Protein AF-A0AAJ2KS05-F1 (afdb_monomer_lite)

Foldseek 3Di:
DDFPDDPVVVVCCCCPPCVVVNPDPDDDDDDPVDDDDDDPDDDDDDDPPDDDDDDPPDDDDDDPPDDDDDDDPDDGDDDDPDDDDDDDPDDDDDDDPPDDDDD

Secondary structure (DSSP, 8-state):
--PPPP-HHHHHHIIIIIIGGG-SS------TT------SS------SS------SS------SS------SS------SS------SSS------TTS----

Structure (mmCIF, N/CA/C/O backbone):
data_AF-A0AAJ2KS05-F1
#
_entry.id   AF-A0AAJ2KS05-F1
#
loop_
_atom_site.group_PDB
_atom_site.id
_atom_site.type_symbol
_atom_site.label_atom_id
_atom_site.label_alt_id
_atom_site.label_comp_id
_atom_site.label_asym_id
_atom_site.label_entity_id
_atom_site.label_seq_id
_atom_site.pdbx_PDB_ins_code
_atom_site.Cartn_x
_atom_site.Cartn_y
_atom_site.Cartn_z
_atom_site.occupancy
_atom_site.B_iso_or_equiv
_atom_site.auth_seq_id
_atom_site.auth_comp_id
_atom_site.auth_asym_id
_atom_site.auth_atom_id
_atom_site.pdbx_PDB_model_num
ATOM 1 N N . ALA A 1 1 ? 4.690 19.441 -6.076 1.00 50.34 1 ALA A N 1
ATOM 2 C CA . ALA A 1 1 ? 3.953 18.235 -6.502 1.00 50.34 1 ALA A CA 1
ATOM 3 C C . ALA A 1 1 ? 2.714 18.077 -5.628 1.00 50.34 1 ALA A C 1
ATOM 5 O O . ALA A 1 1 ? 2.820 18.299 -4.427 1.00 50.34 1 ALA A O 1
ATOM 6 N N . GLN A 1 2 ? 1.558 17.753 -6.210 1.00 56.06 2 GLN A N 1
ATOM 7 C CA . GLN A 1 2 ? 0.346 17.403 -5.462 1.00 56.06 2 GLN A CA 1
ATOM 8 C C . GLN A 1 2 ? 0.133 15.897 -5.607 1.00 56.06 2 GLN A C 1
ATOM 10 O O . GLN A 1 2 ? 0.019 15.394 -6.721 1.00 56.06 2 GLN A O 1
ATOM 15 N N . ALA A 1 3 ? 0.138 15.183 -4.485 1.00 69.75 3 ALA A N 1
ATOM 16 C CA . ALA A 1 3 ? -0.348 13.812 -4.448 1.00 69.75 3 ALA A CA 1
ATOM 17 C C . ALA A 1 3 ? -1.873 13.815 -4.585 1.00 69.75 3 ALA A C 1
ATOM 19 O O . ALA A 1 3 ? -2.515 14.829 -4.290 1.00 69.75 3 ALA A O 1
ATOM 20 N N . LEU A 1 4 ? -2.460 12.685 -4.979 1.00 72.44 4 LEU A N 1
ATOM 21 C CA . LEU A 1 4 ? -3.907 12.528 -4.864 1.00 72.44 4 LEU A CA 1
ATOM 22 C C . LEU A 1 4 ? -4.301 12.696 -3.394 1.00 72.44 4 LEU A C 1
ATOM 24 O O . LEU A 1 4 ? -3.823 11.965 -2.526 1.00 72.44 4 LEU A O 1
ATOM 28 N N . ALA A 1 5 ? -5.153 13.681 -3.114 1.00 68.56 5 ALA A N 1
ATOM 29 C CA . ALA A 1 5 ? -5.737 13.809 -1.792 1.00 68.56 5 ALA A CA 1
ATOM 30 C C . ALA A 1 5 ? -6.622 12.585 -1.535 1.00 68.56 5 ALA A C 1
ATOM 32 O O . ALA A 1 5 ? -7.383 12.171 -2.413 1.00 68.56 5 ALA A O 1
ATOM 33 N N . ALA A 1 6 ? -6.542 12.021 -0.3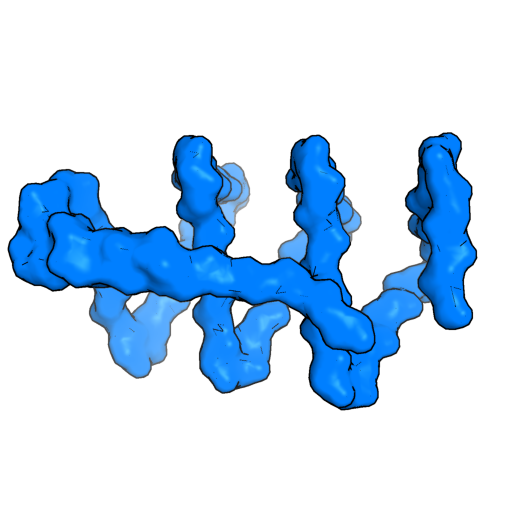28 1.00 70.38 6 ALA A N 1
ATOM 34 C CA . ALA A 1 6 ? -7.554 11.076 0.119 1.00 70.38 6 ALA A CA 1
ATOM 35 C C . ALA A 1 6 ? -8.933 11.740 -0.013 1.00 70.38 6 ALA A C 1
ATOM 37 O O . ALA A 1 6 ? -9.083 12.925 0.291 1.00 70.38 6 ALA A O 1
ATOM 38 N N . ASP A 1 7 ? -9.939 10.994 -0.465 1.00 77.00 7 ASP A N 1
ATOM 39 C CA . ASP A 1 7 ? -11.304 11.511 -0.561 1.00 77.00 7 ASP A CA 1
ATOM 40 C C . ASP A 1 7 ? -11.914 11.637 0.845 1.00 77.00 7 ASP A C 1
ATOM 42 O O . ASP A 1 7 ? -12.631 10.760 1.341 1.00 77.00 7 ASP A O 1
ATOM 46 N N . VAL A 1 8 ? -11.573 12.742 1.513 1.00 73.56 8 VAL A N 1
ATOM 47 C CA . VAL A 1 8 ? -12.017 13.072 2.872 1.00 73.56 8 VAL A CA 1
ATOM 48 C C . VAL A 1 8 ? -13.540 13.199 2.927 1.00 73.56 8 VAL A C 1
ATOM 50 O O . VAL A 1 8 ? -14.146 12.805 3.921 1.00 73.56 8 VAL A O 1
ATOM 53 N N . GLY A 1 9 ? -14.176 13.686 1.855 1.00 75.69 9 GLY A N 1
ATOM 54 C CA . GLY A 1 9 ? -15.633 13.786 1.768 1.00 75.69 9 GLY A CA 1
ATOM 55 C C . GLY A 1 9 ? -16.301 12.413 1.860 1.00 75.69 9 GLY A C 1
ATOM 56 O O . GLY A 1 9 ? -17.223 12.220 2.659 1.00 75.69 9 GLY A O 1
ATOM 57 N N . ARG A 1 10 ? -15.790 11.421 1.119 1.00 76.62 10 ARG A N 1
ATOM 58 C CA . ARG A 1 10 ? -16.279 10.035 1.199 1.00 76.62 10 ARG A CA 1
ATOM 59 C C . ARG A 1 10 ? -15.993 9.407 2.566 1.00 76.62 10 ARG A C 1
ATOM 61 O O . ARG A 1 10 ? -16.881 8.756 3.117 1.00 76.62 10 ARG A O 1
ATOM 68 N N . GLN A 1 11 ? -14.805 9.624 3.139 1.00 76.69 11 GLN A N 1
ATOM 69 C CA . GLN A 1 11 ? -14.473 9.120 4.482 1.00 76.69 11 GLN A CA 1
ATOM 70 C C . GLN A 1 11 ? -15.423 9.680 5.547 1.00 76.69 11 GLN A C 1
ATOM 72 O O . GLN A 1 11 ? -15.948 8.925 6.363 1.00 76.69 11 GLN A O 1
ATOM 77 N N . GLN A 1 12 ? -15.716 10.980 5.501 1.00 77.56 12 GLN A N 1
ATOM 78 C CA . GLN A 1 12 ? -16.694 11.597 6.393 1.00 77.56 12 GLN A CA 1
ATOM 79 C C . GLN A 1 12 ? -18.100 11.034 6.186 1.00 77.56 12 GLN A C 1
ATOM 81 O O . GLN A 1 12 ? -18.800 10.816 7.168 1.00 77.56 12 GLN A O 1
ATOM 86 N N . LYS A 1 13 ? -18.516 10.771 4.940 1.00 79.31 13 LYS A N 1
ATOM 87 C CA . LYS A 1 13 ? -19.820 10.156 4.650 1.00 79.31 13 LYS A CA 1
ATOM 88 C C . LYS A 1 13 ? -19.926 8.750 5.246 1.00 79.31 13 LYS A C 1
ATOM 90 O O . LYS A 1 13 ? -20.917 8.449 5.903 1.00 79.31 13 LYS A O 1
ATOM 95 N N . LEU A 1 14 ? -18.904 7.913 5.054 1.00 79.19 14 LEU A N 1
ATOM 96 C CA . LEU A 1 14 ? -18.831 6.576 5.651 1.00 79.19 14 LEU A CA 1
ATOM 97 C C . LEU A 1 14 ? -18.941 6.652 7.180 1.00 79.19 14 LEU A C 1
ATOM 99 O O . LEU A 1 14 ? -19.771 5.963 7.770 1.00 79.19 14 LEU A O 1
ATOM 103 N N . LEU A 1 15 ? -18.138 7.520 7.802 1.00 80.12 15 LEU A N 1
ATOM 104 C CA . LEU A 1 15 ? -18.127 7.695 9.251 1.00 80.12 15 LEU A CA 1
ATOM 105 C C . LEU A 1 15 ? -19.481 8.191 9.766 1.00 80.12 15 LEU A C 1
ATOM 107 O O . LEU A 1 15 ? -20.066 7.534 10.612 1.00 80.12 15 LEU A O 1
ATOM 111 N N . LYS A 1 16 ? -20.013 9.287 9.215 1.00 77.31 16 LYS A N 1
ATOM 112 C CA . LYS A 1 16 ? -21.207 9.963 9.744 1.00 77.31 16 LYS A CA 1
ATOM 113 C C . LYS A 1 16 ? -22.536 9.296 9.425 1.00 77.31 16 LYS A C 1
ATOM 115 O O . LYS A 1 16 ? -23.495 9.484 10.157 1.00 77.31 16 LYS A O 1
ATOM 120 N N . GLN A 1 17 ? -22.631 8.601 8.295 1.00 74.19 17 GLN A N 1
ATOM 121 C CA . GLN A 1 17 ? -23.918 8.081 7.820 1.00 74.19 17 GLN A CA 1
ATOM 122 C C . GLN A 1 17 ? -24.051 6.570 7.965 1.00 74.19 17 GLN A C 1
ATOM 124 O O . GLN A 1 17 ? -25.169 6.080 7.986 1.00 74.19 17 GLN A O 1
ATOM 129 N N . LYS A 1 18 ? -22.938 5.826 8.012 1.00 71.31 18 LYS A N 1
ATOM 130 C CA . LYS A 1 18 ? -22.983 4.357 8.091 1.00 71.31 18 LYS A CA 1
ATOM 131 C C . LYS A 1 18 ? -22.469 3.825 9.421 1.00 71.31 18 LYS A C 1
ATOM 133 O O . LYS A 1 18 ? -23.035 2.881 9.957 1.00 71.31 18 LYS A O 1
ATOM 138 N N . ILE A 1 19 ? -21.386 4.407 9.936 1.00 78.50 19 ILE A N 1
ATOM 139 C CA . ILE A 1 19 ? -20.712 3.913 11.144 1.00 78.50 19 ILE A CA 1
ATOM 140 C C . ILE A 1 19 ? -21.244 4.601 12.406 1.00 78.50 19 ILE A C 1
ATOM 142 O O . ILE A 1 19 ? -21.481 3.928 13.408 1.00 78.50 19 ILE A O 1
ATOM 146 N N . GLU A 1 20 ? -21.451 5.921 12.375 1.00 69.25 20 GLU A N 1
ATOM 147 C CA . GLU A 1 20 ? -22.090 6.664 13.462 1.00 69.25 20 GLU A CA 1
ATOM 148 C C . GLU A 1 20 ? -23.489 6.079 13.685 1.00 69.25 20 GLU A C 1
ATOM 150 O O . GLU A 1 20 ? -24.340 6.118 12.806 1.00 69.25 20 GLU A O 1
ATOM 155 N N . GLN A 1 21 ? -23.690 5.482 14.864 1.00 68.69 21 GLN A N 1
ATOM 156 C CA . GLN A 1 21 ? -24.912 4.774 15.273 1.00 68.69 21 GLN A CA 1
ATOM 157 C C . GLN A 1 21 ? -25.255 3.486 14.491 1.00 68.69 21 GLN A C 1
ATOM 159 O O . GLN A 1 21 ? -26.324 2.931 14.733 1.00 68.69 21 GLN A O 1
ATOM 164 N N . LEU A 1 22 ? -24.357 2.973 13.634 1.00 75.94 22 LEU A N 1
ATOM 165 C CA . LEU A 1 22 ? -24.544 1.718 12.881 1.00 75.94 22 LEU A CA 1
ATOM 166 C C . LEU A 1 22 ? -25.868 1.683 12.092 1.00 75.94 22 LEU A C 1
ATOM 168 O O . LEU A 1 22 ? -26.605 0.702 12.139 1.00 75.94 22 LEU A O 1
ATOM 172 N N . HIS A 1 23 ? -26.196 2.770 11.388 1.00 66.31 23 HIS A N 1
ATOM 173 C CA . HIS A 1 23 ? -27.459 2.902 10.641 1.00 66.31 23 HIS A CA 1
ATOM 174 C C . HIS A 1 23 ? -27.609 1.928 9.459 1.00 66.31 23 HIS A C 1
ATOM 176 O O . HIS A 1 23 ? -28.692 1.836 8.890 1.00 66.31 23 HIS A O 1
ATOM 182 N N . GLU A 1 24 ? -26.550 1.202 9.100 1.00 75.56 24 GLU A N 1
ATOM 183 C CA . GLU A 1 24 ? -26.487 0.241 7.993 1.00 75.56 24 GLU A CA 1
ATOM 184 C C . GLU A 1 24 ? -25.882 -1.093 8.473 1.00 75.56 24 GLU A C 1
ATOM 186 O O . GLU A 1 24 ? -25.282 -1.165 9.548 1.00 75.56 24 GLU A O 1
ATOM 191 N N . GLU A 1 25 ? -25.971 -2.147 7.657 1.00 81.62 25 GLU A N 1
ATOM 192 C CA . GLU A 1 25 ? -25.363 -3.463 7.922 1.00 81.62 25 GLU A CA 1
ATOM 193 C C . GLU A 1 25 ? -23.824 -3.402 7.839 1.00 81.62 25 GLU A C 1
ATOM 195 O O . GLU A 1 25 ? -23.207 -3.749 6.829 1.00 81.62 25 GLU A O 1
ATOM 200 N N . VAL A 1 26 ? -23.182 -2.908 8.902 1.00 83.44 26 VAL A N 1
ATOM 201 C CA . VAL A 1 26 ? -21.730 -2.684 8.965 1.00 83.44 26 VAL A CA 1
ATOM 202 C C . VAL A 1 26 ? -21.081 -3.391 10.151 1.00 83.44 26 VAL A C 1
ATOM 204 O O . VAL A 1 26 ? -21.699 -3.623 11.188 1.00 83.44 26 VAL A O 1
ATOM 207 N N . ILE A 1 27 ? -19.785 -3.678 10.022 1.00 85.38 27 ILE A N 1
ATOM 208 C CA . ILE A 1 27 ? -18.938 -4.154 11.120 1.00 85.38 27 ILE A CA 1
ATOM 209 C C . ILE A 1 27 ? -17.978 -3.030 11.516 1.00 85.38 27 ILE A C 1
ATOM 211 O O . ILE A 1 27 ? -17.217 -2.536 10.684 1.00 85.38 27 ILE A O 1
ATOM 215 N N . LEU A 1 28 ? -17.980 -2.664 12.802 1.00 86.94 28 LEU A N 1
ATOM 216 C CA . LEU A 1 28 ? -16.986 -1.779 13.409 1.00 86.94 28 LEU A CA 1
ATOM 217 C C . LEU A 1 28 ? -16.183 -2.549 14.463 1.00 86.94 28 LEU A C 1
ATOM 219 O O . LEU A 1 28 ? -16.675 -2.826 15.554 1.00 86.94 28 LEU A O 1
ATOM 223 N N . GLY A 1 29 ? -14.929 -2.871 14.146 1.00 87.06 29 GLY A N 1
ATOM 224 C CA . GLY A 1 29 ? -13.982 -3.447 15.101 1.00 87.06 29 GLY A CA 1
ATOM 225 C C . GLY A 1 29 ? -13.120 -2.364 15.750 1.00 87.06 29 GLY A C 1
ATOM 226 O O . GLY A 1 29 ? -12.459 -1.606 15.046 1.00 87.06 29 GLY A O 1
ATOM 227 N N . SER A 1 30 ? -13.080 -2.309 17.084 1.00 89.31 30 SER A N 1
ATOM 228 C CA . SER A 1 30 ? -12.174 -1.430 17.837 1.00 89.31 30 SER A CA 1
ATOM 229 C C . SER A 1 30 ? -11.442 -2.225 18.910 1.00 89.31 30 SER A C 1
ATOM 231 O O . SER A 1 30 ? -12.066 -2.847 19.767 1.00 89.31 30 SER A O 1
ATOM 233 N N . ALA A 1 31 ? -10.112 -2.205 18.863 1.00 93.38 31 ALA A N 1
ATOM 234 C CA . ALA A 1 31 ? -9.265 -2.916 19.811 1.00 93.38 31 ALA A CA 1
ATOM 235 C C . ALA A 1 31 ? -8.047 -2.045 20.183 1.00 93.38 31 ALA A C 1
ATOM 237 O O . ALA A 1 31 ? -6.995 -2.148 19.552 1.00 93.38 31 ALA A O 1
ATOM 238 N N . PRO A 1 32 ? -8.153 -1.172 21.209 1.00 91.69 32 PRO A N 1
ATOM 239 C CA . PRO A 1 32 ? -7.124 -0.176 21.550 1.00 91.69 32 PRO A CA 1
ATOM 240 C C . PRO A 1 32 ? -5.744 -0.743 21.908 1.00 91.69 32 PRO A C 1
ATOM 242 O O . PRO A 1 32 ? -4.764 -0.002 21.976 1.00 91.69 32 PRO A O 1
ATOM 245 N N . LYS A 1 33 ? -5.670 -2.046 22.196 1.00 95.50 33 LYS A N 1
ATOM 246 C CA . LYS A 1 33 ? -4.429 -2.760 22.513 1.00 95.50 33 LYS A CA 1
ATOM 247 C C . LYS A 1 33 ? -3.909 -3.629 21.360 1.00 95.50 33 LYS A C 1
ATOM 249 O O . LYS A 1 33 ? -2.803 -4.139 21.483 1.00 95.50 33 LYS A O 1
ATOM 254 N N . GLY A 1 34 ? -4.654 -3.762 20.257 1.00 92.94 34 GLY A N 1
ATOM 255 C CA . GLY A 1 34 ? -4.216 -4.472 19.052 1.00 92.94 34 GLY A CA 1
ATOM 256 C C . GLY A 1 34 ? -5.280 -5.377 18.425 1.00 92.94 34 GLY A C 1
ATOM 257 O O . GLY A 1 34 ? -6.238 -5.779 19.077 1.00 92.94 34 GLY A O 1
ATOM 258 N N . MET A 1 35 ? -5.077 -5.714 17.152 1.00 96.50 35 MET A N 1
ATOM 259 C CA . MET A 1 35 ? -5.870 -6.662 16.364 1.00 96.50 35 MET A CA 1
ATOM 260 C C . MET A 1 35 ? -4.912 -7.462 15.474 1.00 96.50 35 MET A C 1
ATOM 262 O O . MET A 1 35 ? -3.938 -6.899 14.978 1.00 96.50 35 MET A O 1
ATOM 266 N N . ALA A 1 36 ? -5.192 -8.747 15.260 1.00 96.31 36 ALA A N 1
ATOM 267 C CA . ALA A 1 36 ? -4.466 -9.588 14.315 1.00 96.31 36 ALA A CA 1
ATOM 268 C C . ALA A 1 36 ? -5.463 -10.322 13.412 1.00 96.31 36 ALA A C 1
ATOM 270 O O . ALA A 1 36 ? -6.426 -10.907 13.904 1.00 96.31 36 ALA A O 1
ATOM 271 N N . LEU A 1 37 ? -5.220 -10.287 12.103 1.00 95.56 37 LEU A N 1
ATOM 272 C CA . LEU A 1 37 ? -5.947 -11.055 11.095 1.00 95.56 37 LEU A CA 1
ATOM 273 C C . LEU A 1 37 ? -4.920 -11.945 10.398 1.00 95.56 37 LEU A C 1
ATOM 275 O O . LEU A 1 37 ? -3.959 -11.433 9.829 1.00 95.56 37 LEU A O 1
ATOM 279 N N . VAL A 1 38 ? -5.090 -13.262 10.480 1.00 96.06 38 VAL A N 1
ATOM 280 C CA . VAL A 1 38 ? -4.133 -14.242 9.947 1.00 96.06 38 VAL A CA 1
ATOM 281 C C . VAL A 1 38 ? -4.874 -15.362 9.220 1.00 96.06 38 VAL A C 1
ATOM 283 O O . VAL A 1 38 ? -5.977 -15.729 9.618 1.00 96.06 38 VAL A O 1
ATOM 286 N N . SER A 1 39 ? -4.265 -15.896 8.162 1.00 97.12 39 SER A N 1
ATOM 287 C CA . SER A 1 39 ? -4.736 -17.071 7.418 1.00 97.12 39 SER A CA 1
ATOM 288 C C . SER A 1 39 ? -3.559 -18.016 7.175 1.00 97.12 39 SER A C 1
ATOM 290 O O . SER A 1 39 ? -2.428 -17.554 7.030 1.00 97.12 39 SER A O 1
ATOM 292 N N . GLY A 1 40 ? -3.816 -19.326 7.168 1.00 97.31 40 GLY A N 1
ATOM 293 C CA . GLY A 1 40 ? -2.822 -20.338 6.785 1.00 97.31 40 GLY A CA 1
ATOM 294 C C . GLY A 1 40 ? -2.717 -20.543 5.270 1.00 97.31 40 GLY A C 1
ATOM 295 O O . GLY A 1 40 ? -1.750 -21.139 4.806 1.00 97.31 40 GLY A O 1
ATOM 296 N N . GLU A 1 41 ? -3.702 -20.041 4.523 1.00 97.19 41 GLU A N 1
ATOM 297 C CA . GLU A 1 41 ? -3.807 -20.130 3.066 1.00 97.19 41 GLU A CA 1
ATOM 298 C C . GLU A 1 41 ? -4.159 -18.734 2.519 1.00 97.19 41 GLU A C 1
ATOM 300 O O . GLU A 1 41 ? -3.398 -17.783 2.708 1.00 97.19 41 GLU A O 1
ATOM 305 N N . ASP A 1 42 ? -5.324 -18.576 1.893 1.00 97.69 42 ASP A N 1
ATOM 306 C CA . ASP A 1 42 ? -5.721 -17.338 1.228 1.00 97.69 42 ASP A CA 1
ATOM 307 C C . ASP A 1 42 ? -6.338 -16.309 2.195 1.00 97.69 42 ASP A C 1
ATOM 309 O O . ASP A 1 42 ? -6.986 -16.647 3.191 1.00 97.69 42 ASP A O 1
ATOM 313 N N . MET A 1 43 ? -6.169 -15.022 1.879 1.00 97.50 43 MET A N 1
ATOM 314 C CA . MET A 1 43 ? -6.873 -13.902 2.513 1.00 97.50 43 MET A CA 1
ATOM 315 C C . MET A 1 43 ? -7.238 -12.864 1.449 1.00 97.50 43 MET A C 1
ATOM 317 O O . MET A 1 43 ? -6.364 -12.355 0.751 1.00 97.50 43 MET A O 1
ATOM 321 N N . GLN A 1 44 ? -8.522 -12.510 1.353 1.00 97.12 44 GLN A N 1
ATOM 322 C CA . GLN A 1 44 ? -9.016 -11.509 0.407 1.00 97.12 44 GLN A CA 1
ATOM 323 C C . GLN A 1 44 ? -9.651 -10.325 1.140 1.00 97.12 44 GLN A C 1
ATOM 325 O O . GLN A 1 44 ? -10.554 -10.488 1.957 1.00 97.12 44 GLN A O 1
ATOM 330 N N . LEU A 1 45 ? -9.214 -9.116 0.788 1.00 96.44 45 LEU A N 1
ATOM 331 C CA . LEU A 1 45 ? -9.824 -7.855 1.203 1.00 96.44 45 LEU A CA 1
ATOM 332 C C . LEU A 1 45 ? -10.336 -7.157 -0.058 1.00 96.44 45 LEU A C 1
ATOM 334 O O . LEU A 1 45 ? -9.550 -6.823 -0.941 1.00 96.44 45 LEU A O 1
ATOM 338 N N . SER A 1 46 ? -11.649 -6.966 -0.173 1.00 95.50 46 SER A N 1
ATOM 339 C CA . SER A 1 46 ? -12.261 -6.362 -1.360 1.00 95.50 46 SER A CA 1
ATOM 340 C C . SER A 1 46 ? -13.362 -5.376 -0.984 1.00 95.50 46 SER A C 1
ATOM 342 O O . SER A 1 46 ? -14.036 -5.534 0.031 1.00 95.50 46 SER A O 1
ATOM 344 N N . ALA A 1 47 ? -13.521 -4.336 -1.802 1.00 94.00 47 ALA A N 1
ATOM 345 C CA . ALA A 1 47 ? -14.575 -3.339 -1.677 1.00 94.00 47 ALA A CA 1
ATOM 346 C C . ALA A 1 47 ? -14.967 -2.844 -3.075 1.00 94.00 47 ALA A C 1
ATOM 348 O O . ALA A 1 47 ? -14.092 -2.600 -3.903 1.00 94.00 47 ALA A O 1
ATOM 349 N N . SER A 1 48 ? -16.266 -2.678 -3.342 1.00 92.44 48 SER A N 1
ATOM 350 C CA . SER A 1 48 ? -16.760 -2.244 -4.663 1.00 92.44 48 SER A CA 1
ATOM 351 C C . SER A 1 48 ? -16.493 -0.770 -4.975 1.00 92.44 48 SER A C 1
ATOM 353 O O . SER A 1 48 ? -16.474 -0.399 -6.142 1.00 92.44 48 SER A O 1
ATOM 355 N N . ASP A 1 49 ? -16.325 0.065 -3.947 1.00 89.50 49 ASP A N 1
ATOM 356 C CA . ASP A 1 49 ? -16.066 1.503 -4.106 1.00 89.50 49 ASP A CA 1
ATOM 357 C C . ASP A 1 49 ? -14.630 1.841 -3.684 1.00 89.50 49 ASP A C 1
ATOM 359 O O . ASP A 1 49 ? -13.805 2.213 -4.514 1.00 89.50 49 ASP A O 1
ATOM 363 N N . ASN A 1 50 ? -14.288 1.662 -2.401 1.00 87.88 50 ASN A N 1
ATOM 364 C CA . ASN A 1 50 ? -12.985 2.076 -1.883 1.00 87.88 50 ASN A CA 1
ATOM 365 C C . ASN A 1 50 ? -12.469 1.179 -0.746 1.00 87.88 50 ASN A C 1
ATOM 367 O O . ASN A 1 50 ? -13.225 0.824 0.158 1.00 87.88 50 ASN A O 1
ATOM 371 N N . LEU A 1 51 ? -11.160 0.907 -0.751 1.00 92.25 51 LEU A N 1
ATOM 372 C CA . LEU A 1 51 ? -10.413 0.267 0.336 1.00 92.25 51 LEU A CA 1
ATOM 373 C C . LEU A 1 51 ? -9.373 1.259 0.881 1.00 92.25 51 LEU A C 1
ATOM 375 O O . LEU A 1 51 ? -8.587 1.809 0.115 1.00 92.25 51 LEU A O 1
ATOM 379 N N . THR A 1 52 ? -9.353 1.479 2.199 1.00 91.75 52 THR A N 1
ATOM 380 C CA . THR A 1 52 ? -8.405 2.394 2.862 1.00 91.75 52 THR A CA 1
ATOM 381 C C . THR A 1 52 ? -7.597 1.641 3.912 1.00 91.75 52 THR A C 1
ATOM 383 O O . THR A 1 52 ? -8.174 0.993 4.781 1.00 91.75 52 THR A O 1
ATOM 386 N N . LEU A 1 53 ? -6.271 1.792 3.877 1.00 93.88 53 LEU A N 1
ATOM 387 C CA . LEU A 1 53 ? -5.347 1.328 4.913 1.00 93.88 53 LEU A CA 1
ATOM 388 C C . LEU A 1 53 ? -4.604 2.548 5.462 1.00 93.88 53 LEU A C 1
ATOM 390 O O . LEU A 1 53 ? -4.072 3.355 4.702 1.00 93.88 53 LEU A O 1
ATOM 394 N N . THR A 1 54 ? -4.609 2.744 6.778 1.00 93.12 54 THR A N 1
ATOM 395 C CA . THR A 1 54 ? -4.003 3.926 7.407 1.00 93.12 54 THR A CA 1
ATOM 396 C C . THR A 1 54 ? -3.393 3.549 8.746 1.00 93.12 54 THR A C 1
ATOM 398 O O . THR A 1 54 ? -4.010 2.836 9.533 1.00 93.12 54 THR A O 1
ATOM 401 N N . ALA A 1 55 ? -2.195 4.063 9.016 1.00 95.75 55 ALA A N 1
ATOM 402 C CA . ALA A 1 55 ? -1.499 3.893 10.281 1.00 95.75 55 ALA A CA 1
ATOM 403 C C . ALA A 1 55 ? -0.937 5.237 10.758 1.00 95.75 55 ALA A C 1
ATOM 405 O O . ALA A 1 55 ? -0.442 6.029 9.962 1.00 95.75 55 ALA A O 1
ATOM 406 N N . GLY A 1 56 ? -0.996 5.494 12.068 1.00 94.38 56 GLY A N 1
ATOM 407 C CA . GLY A 1 56 ? -0.514 6.755 12.648 1.00 94.38 56 GLY A CA 1
ATOM 408 C C . GLY A 1 56 ? 1.011 6.871 12.760 1.00 94.38 56 GLY A C 1
ATOM 409 O O . GLY A 1 56 ? 1.507 7.953 13.056 1.00 94.38 56 GLY A O 1
ATOM 410 N N . LYS A 1 57 ? 1.753 5.771 12.568 1.00 96.75 57 LYS A N 1
ATOM 411 C CA . LYS A 1 57 ? 3.224 5.735 12.668 1.00 96.75 57 LYS A CA 1
ATOM 412 C C . LYS A 1 57 ? 3.876 5.081 11.450 1.00 96.75 57 LYS A C 1
ATOM 414 O O . LYS A 1 57 ? 4.639 5.735 10.757 1.00 96.75 57 LYS A O 1
ATOM 419 N N . GLN A 1 58 ? 3.566 3.809 11.205 1.00 96.75 58 GLN A N 1
ATOM 420 C CA . GLN A 1 58 ? 4.233 2.954 10.222 1.00 96.75 58 GLN A CA 1
ATOM 421 C C . GLN A 1 58 ? 3.186 2.051 9.562 1.00 96.75 58 GLN A C 1
ATOM 423 O O . GLN A 1 58 ? 2.310 1.532 10.256 1.00 96.75 58 GLN A O 1
ATOM 428 N N . LEU A 1 59 ? 3.285 1.863 8.248 1.00 97.56 59 LEU A N 1
ATOM 429 C CA . LEU A 1 59 ? 2.558 0.837 7.507 1.00 97.56 59 LEU A CA 1
ATOM 430 C C . LEU A 1 59 ? 3.590 -0.048 6.806 1.00 97.56 59 LEU A C 1
ATOM 432 O O . LEU A 1 59 ? 4.315 0.441 5.943 1.00 97.56 59 LEU A O 1
ATOM 436 N N . ASP A 1 60 ? 3.631 -1.327 7.167 1.00 97.31 60 ASP A N 1
ATOM 437 C CA . ASP A 1 60 ? 4.509 -2.319 6.551 1.00 97.31 60 ASP A CA 1
ATOM 438 C C . ASP A 1 60 ? 3.672 -3.277 5.701 1.00 97.31 60 ASP A C 1
ATOM 440 O O . ASP A 1 60 ? 2.689 -3.852 6.171 1.00 97.31 60 ASP A O 1
ATOM 444 N N . VAL A 1 61 ? 4.057 -3.436 4.437 1.00 97.00 61 VAL A N 1
ATOM 445 C CA . VAL A 1 61 ? 3.420 -4.355 3.490 1.00 97.00 61 VAL A CA 1
ATOM 446 C C . VAL A 1 61 ? 4.526 -5.071 2.734 1.00 97.00 61 VAL A C 1
ATOM 448 O O . VAL A 1 61 ? 5.452 -4.432 2.237 1.00 97.00 61 VAL A O 1
ATOM 451 N N . GLY A 1 62 ? 4.446 -6.395 2.646 1.00 96.06 62 GLY A N 1
ATOM 452 C CA . GLY A 1 62 ? 5.460 -7.189 1.970 1.00 96.06 62 GLY A CA 1
ATOM 453 C C . GLY A 1 62 ? 4.963 -8.578 1.607 1.00 96.06 62 GLY A C 1
ATOM 454 O O . GLY A 1 62 ? 3.980 -9.069 2.159 1.00 96.06 62 GLY A O 1
ATOM 455 N N . ALA A 1 63 ? 5.670 -9.201 0.674 1.00 97.31 63 ALA A N 1
ATOM 456 C CA . ALA A 1 63 ? 5.455 -10.570 0.236 1.00 97.31 63 ALA A CA 1
ATOM 457 C C . ALA A 1 63 ? 6.811 -11.271 0.106 1.00 97.31 63 ALA A C 1
ATOM 459 O O . ALA A 1 63 ? 7.824 -10.627 -0.159 1.00 97.31 63 ALA A O 1
ATOM 460 N N . GLN A 1 64 ? 6.837 -12.591 0.300 1.00 96.69 64 GLN A N 1
ATOM 461 C CA . GLN A 1 64 ? 8.075 -13.371 0.190 1.00 96.69 64 GLN A CA 1
ATOM 462 C C . GLN A 1 64 ? 8.489 -13.619 -1.266 1.00 96.69 64 GLN A C 1
ATOM 464 O O . GLN A 1 64 ? 9.678 -13.718 -1.554 1.00 96.69 64 GLN A O 1
ATOM 469 N N . LYS A 1 65 ? 7.507 -13.772 -2.160 1.00 96.88 65 LYS A N 1
ATOM 470 C CA . LYS A 1 65 ? 7.731 -14.036 -3.584 1.00 96.88 65 LYS A CA 1
ATOM 471 C C . LYS A 1 65 ? 7.440 -12.782 -4.394 1.00 96.88 65 LYS A C 1
ATOM 473 O O . LYS A 1 65 ? 8.351 -12.020 -4.687 1.00 96.88 65 LYS A O 1
ATOM 478 N N . ASP A 1 66 ? 6.162 -12.543 -4.663 1.00 96.81 66 ASP A N 1
ATOM 479 C CA . ASP A 1 66 ? 5.728 -11.528 -5.613 1.00 96.81 66 ASP A CA 1
ATOM 480 C C . ASP A 1 66 ? 4.842 -10.485 -4.935 1.00 96.81 66 ASP A C 1
ATOM 482 O O . ASP A 1 66 ? 3.960 -10.811 -4.138 1.00 96.81 66 ASP A O 1
ATOM 486 N N . PHE A 1 67 ? 5.065 -9.217 -5.278 1.00 97.12 67 PHE A N 1
ATOM 487 C CA . PHE A 1 67 ? 4.211 -8.104 -4.886 1.00 97.12 67 PHE A CA 1
ATOM 488 C C . PHE A 1 67 ? 3.718 -7.391 -6.142 1.00 97.12 67 PHE A C 1
ATOM 490 O O . PHE A 1 67 ? 4.513 -6.880 -6.930 1.00 97.12 67 PHE A O 1
ATOM 497 N N . THR A 1 68 ? 2.402 -7.351 -6.337 1.00 97.50 68 THR A N 1
ATOM 498 C CA . THR A 1 68 ? 1.786 -6.754 -7.527 1.00 97.50 68 THR A CA 1
ATOM 499 C C . THR A 1 68 ? 0.757 -5.712 -7.121 1.00 97.50 68 THR A C 1
ATOM 501 O O . THR A 1 68 ? -0.168 -6.000 -6.368 1.00 97.50 68 THR A O 1
ATOM 504 N N . LEU A 1 69 ? 0.894 -4.506 -7.674 1.00 96.50 69 LEU A N 1
ATOM 505 C CA . LEU A 1 69 ? -0.089 -3.431 -7.575 1.00 96.50 69 LEU A CA 1
ATOM 506 C C . LEU A 1 69 ? -0.593 -3.091 -8.975 1.00 96.50 69 LEU A C 1
ATOM 508 O O . LEU A 1 69 ? 0.178 -2.653 -9.825 1.00 96.50 69 LEU A O 1
ATOM 512 N N . ALA A 1 70 ? -1.893 -3.263 -9.197 1.00 96.69 70 ALA A N 1
ATOM 513 C CA . ALA A 1 70 ? -2.559 -2.917 -10.446 1.00 96.69 70 ALA A CA 1
ATOM 514 C C . ALA A 1 70 ? -3.593 -1.815 -10.193 1.00 96.69 70 ALA A C 1
ATOM 516 O O . ALA A 1 70 ? -4.435 -1.936 -9.304 1.00 96.69 70 ALA A O 1
ATOM 517 N N . VAL A 1 71 ? -3.533 -0.733 -10.973 1.00 95.06 71 VAL A N 1
ATOM 518 C CA . VAL A 1 71 ? -4.408 0.436 -10.808 1.00 95.06 71 VAL A CA 1
ATOM 519 C C . VAL A 1 71 ? -4.984 0.844 -12.158 1.00 95.06 71 VAL A C 1
ATOM 521 O O . VAL A 1 71 ? -4.244 1.033 -13.116 1.00 95.06 71 VAL A O 1
ATOM 524 N N . GLY A 1 72 ? -6.308 1.011 -12.236 1.00 95.12 72 GLY A N 1
ATOM 525 C CA . GLY A 1 72 ? -6.992 1.277 -13.508 1.00 95.12 72 GLY A CA 1
ATOM 526 C C . GLY A 1 72 ? -6.865 2.708 -14.046 1.00 95.12 72 GLY A C 1
ATOM 527 O O . GLY A 1 72 ? -7.125 2.929 -15.223 1.00 95.12 72 GLY A O 1
ATOM 528 N N . LYS A 1 73 ? -6.510 3.691 -13.205 1.00 94.00 73 LYS A N 1
ATOM 529 C CA . LYS A 1 73 ? -6.402 5.104 -13.620 1.00 94.00 73 LYS A CA 1
ATOM 530 C C . LYS A 1 73 ? -5.088 5.758 -13.210 1.00 94.00 73 LYS A C 1
ATOM 532 O O . LYS A 1 73 ? -4.345 6.203 -14.073 1.00 94.00 73 LYS A O 1
ATOM 537 N N . GLN A 1 74 ? -4.807 5.858 -11.911 1.00 92.88 74 GLN A N 1
ATOM 538 C CA . GLN A 1 74 ? -3.658 6.622 -11.428 1.00 92.88 74 GLN A CA 1
ATOM 539 C C . GLN A 1 74 ? -3.099 6.052 -10.127 1.00 92.88 74 GLN A C 1
ATOM 541 O O . GLN A 1 74 ? -3.835 5.889 -9.157 1.00 92.88 74 GLN A O 1
ATOM 546 N N . LEU A 1 75 ? -1.785 5.829 -10.098 1.00 93.19 75 LEU A N 1
ATOM 547 C CA . LEU A 1 75 ? -1.015 5.587 -8.881 1.00 93.19 75 LEU A CA 1
ATOM 548 C C . LEU A 1 75 ? -0.356 6.899 -8.436 1.00 93.19 75 LEU A C 1
ATOM 550 O O . LEU A 1 75 ? 0.253 7.597 -9.245 1.00 93.19 75 LEU A O 1
ATOM 554 N N . SER A 1 76 ? -0.468 7.238 -7.153 1.00 92.94 76 SER A N 1
ATOM 555 C CA . SER A 1 76 ? 0.189 8.404 -6.558 1.00 92.94 76 SER A CA 1
ATOM 556 C C . SER A 1 76 ? 0.919 7.979 -5.289 1.00 92.94 76 SER A C 1
ATOM 558 O O . SER A 1 76 ? 0.323 7.360 -4.412 1.00 92.94 76 SER A O 1
ATOM 560 N N . LEU A 1 77 ? 2.209 8.307 -5.206 1.00 93.12 77 LEU A N 1
ATOM 561 C CA . LEU A 1 77 ? 3.061 8.057 -4.047 1.00 93.12 7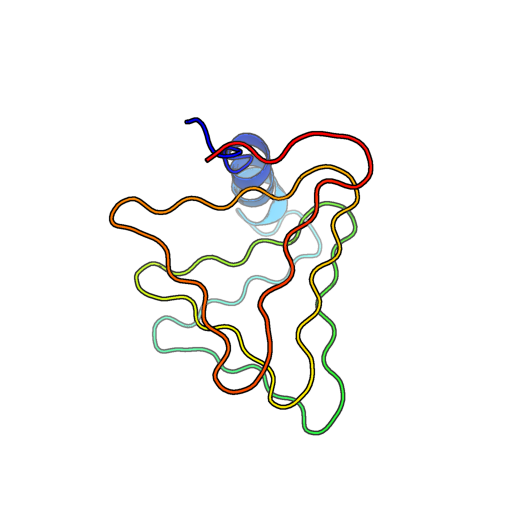7 LEU A CA 1
ATOM 562 C C . LEU A 1 77 ? 3.648 9.385 -3.584 1.00 93.12 77 LEU A C 1
ATOM 564 O O . LEU A 1 77 ? 4.131 10.178 -4.393 1.00 93.12 77 LEU A O 1
ATOM 568 N N . TYR A 1 78 ? 3.606 9.628 -2.281 1.00 93.00 78 TYR A N 1
ATOM 569 C CA . TYR A 1 78 ? 4.115 10.854 -1.689 1.00 93.00 78 TYR A CA 1
ATOM 570 C C . TYR A 1 78 ? 4.878 10.556 -0.412 1.00 93.00 78 TYR A C 1
ATOM 572 O O . TYR A 1 78 ? 4.422 9.795 0.438 1.00 93.00 78 TYR A O 1
ATOM 580 N N . SER A 1 79 ? 6.025 11.211 -0.273 1.00 94.38 79 SER A N 1
ATOM 581 C CA . SER A 1 79 ? 6.814 11.220 0.946 1.00 94.38 79 SER A CA 1
ATOM 582 C C . SER A 1 79 ? 7.260 12.642 1.246 1.00 94.38 79 SER A C 1
ATOM 584 O O . SER A 1 79 ? 7.566 13.413 0.335 1.00 94.38 79 SER A O 1
ATOM 586 N N . ARG A 1 80 ? 7.284 12.986 2.534 1.00 95.25 80 ARG A N 1
ATOM 587 C CA . ARG A 1 80 ? 7.736 14.299 3.008 1.00 95.25 80 ARG A CA 1
ATOM 588 C C . ARG A 1 80 ? 9.255 14.410 3.049 1.00 95.25 80 ARG A C 1
ATOM 590 O O . ARG A 1 80 ? 9.779 15.478 2.766 1.00 95.25 80 ARG A O 1
ATOM 597 N N . GLU A 1 81 ? 9.933 13.331 3.431 1.00 97.19 81 GLU A N 1
ATOM 598 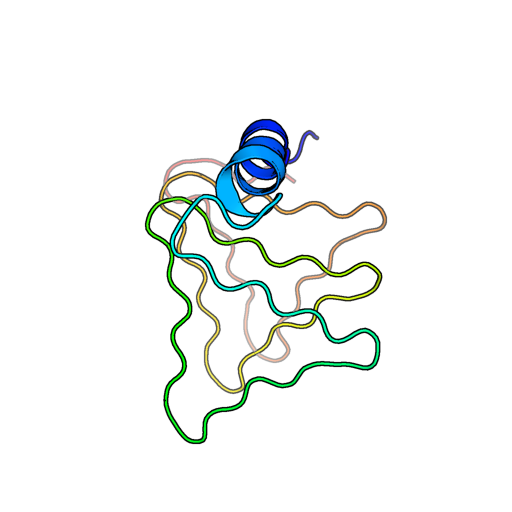C CA . GLU A 1 81 ? 11.379 13.338 3.698 1.00 97.19 81 GLU A CA 1
ATOM 599 C C . GLU A 1 81 ? 12.185 12.620 2.612 1.00 97.19 81 GLU A C 1
ATOM 601 O O . GLU A 1 81 ? 13.349 12.939 2.392 1.00 97.19 81 GLU A O 1
ATOM 606 N N . GLY A 1 82 ? 11.572 11.675 1.898 1.00 95.38 82 GLY A N 1
ATOM 607 C CA . GLY A 1 82 ? 12.225 10.964 0.804 1.00 95.38 82 GLY A CA 1
ATOM 608 C C . GLY A 1 82 ? 11.623 9.593 0.528 1.00 95.38 82 GLY A C 1
ATOM 609 O O . GLY A 1 82 ? 10.874 9.041 1.334 1.00 95.38 82 GLY A O 1
ATOM 610 N N . ALA A 1 83 ? 11.955 9.038 -0.629 1.00 96.19 83 ALA A N 1
ATOM 611 C CA . ALA A 1 83 ? 11.573 7.693 -1.031 1.00 96.19 83 ALA A CA 1
ATOM 612 C C . ALA A 1 83 ? 12.815 6.931 -1.488 1.00 96.19 83 ALA A C 1
ATOM 614 O O . ALA A 1 83 ? 13.790 7.525 -1.950 1.00 96.19 83 ALA A O 1
ATOM 615 N N . LYS A 1 84 ? 12.779 5.611 -1.334 1.00 96.56 84 LYS A N 1
ATOM 616 C CA . LYS A 1 84 ? 13.850 4.718 -1.756 1.00 96.56 84 LYS A CA 1
ATOM 617 C C . LYS A 1 84 ? 13.240 3.514 -2.461 1.00 96.56 84 LYS A C 1
ATOM 619 O O . LYS A 1 84 ? 12.267 2.950 -1.968 1.00 96.56 84 LYS A O 1
ATOM 624 N N . LEU A 1 85 ? 13.832 3.131 -3.585 1.00 95.88 85 LEU A N 1
ATOM 625 C CA . LEU A 1 85 ? 13.482 1.937 -4.342 1.00 95.88 85 LEU A CA 1
ATOM 626 C C . LEU A 1 85 ? 14.777 1.171 -4.601 1.00 95.88 85 LEU A C 1
ATOM 628 O O . LEU A 1 85 ? 15.739 1.746 -5.107 1.00 95.88 85 LEU A O 1
ATOM 632 N N . PHE A 1 86 ? 14.814 -0.097 -4.200 1.00 97.25 86 PHE A N 1
ATOM 633 C CA . PHE A 1 86 ? 16.007 -0.932 -4.285 1.00 97.25 86 PHE A CA 1
ATOM 634 C C . PHE A 1 86 ? 15.659 -2.303 -4.846 1.00 97.25 86 PHE A C 1
ATOM 636 O O . PHE A 1 86 ? 14.611 -2.861 -4.528 1.00 97.25 86 PHE A O 1
ATOM 643 N N . SER A 1 87 ? 16.595 -2.864 -5.601 1.00 97.06 87 SER A N 1
ATOM 644 C CA . SER A 1 87 ? 16.641 -4.278 -5.942 1.00 97.06 87 SER A CA 1
ATOM 645 C C . SER A 1 87 ? 18.017 -4.801 -5.545 1.00 97.06 87 SER A C 1
ATOM 647 O O . SER A 1 87 ? 19.024 -4.122 -5.738 1.00 97.06 87 SER A O 1
ATOM 649 N N . SER A 1 88 ? 18.057 -5.969 -4.906 1.00 97.06 88 SER A N 1
ATOM 650 C CA . SER A 1 88 ? 19.294 -6.522 -4.342 1.00 97.06 88 SER A CA 1
ATOM 651 C C . SER A 1 88 ? 20.152 -7.264 -5.363 1.00 97.06 88 SER A C 1
ATOM 653 O O . SER A 1 88 ? 21.360 -7.349 -5.173 1.00 97.06 88 SER A O 1
ATOM 655 N N . HIS A 1 89 ? 19.538 -7.809 -6.416 1.00 95.62 89 HIS A N 1
ATOM 656 C CA . HIS A 1 89 ? 20.219 -8.673 -7.388 1.00 95.62 89 HIS A CA 1
ATOM 657 C C . HIS A 1 89 ? 19.966 -8.275 -8.845 1.00 95.62 89 HIS A C 1
ATOM 659 O O . HIS A 1 89 ? 20.854 -8.451 -9.670 1.00 95.62 89 HIS A O 1
ATOM 665 N N . ASN A 1 90 ? 18.773 -7.763 -9.162 1.00 96.62 90 ASN A N 1
ATOM 666 C CA . ASN A 1 90 ? 18.334 -7.507 -10.538 1.00 96.62 90 ASN A CA 1
ATOM 667 C C . ASN A 1 90 ? 18.031 -6.022 -10.766 1.00 96.62 90 ASN A C 1
ATOM 669 O O . ASN A 1 90 ? 18.045 -5.23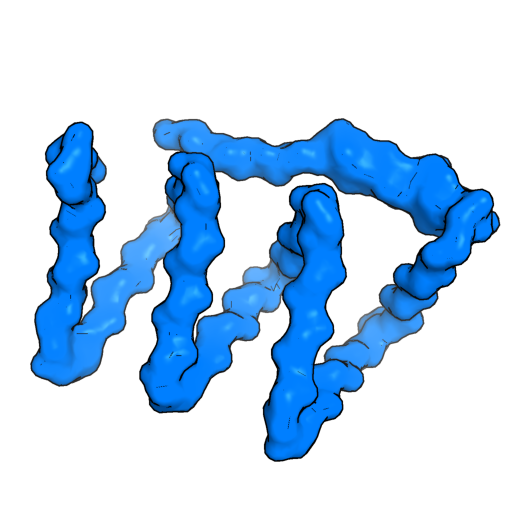2 -9.823 1.00 96.62 90 ASN A O 1
ATOM 673 N N . ASP A 1 91 ? 17.702 -5.645 -11.995 1.00 97.31 91 ASP A N 1
ATOM 674 C CA . ASP A 1 91 ? 17.402 -4.258 -12.339 1.00 97.31 91 ASP A CA 1
ATOM 675 C C . ASP A 1 91 ? 16.054 -3.780 -11.782 1.00 97.31 91 ASP A C 1
ATOM 677 O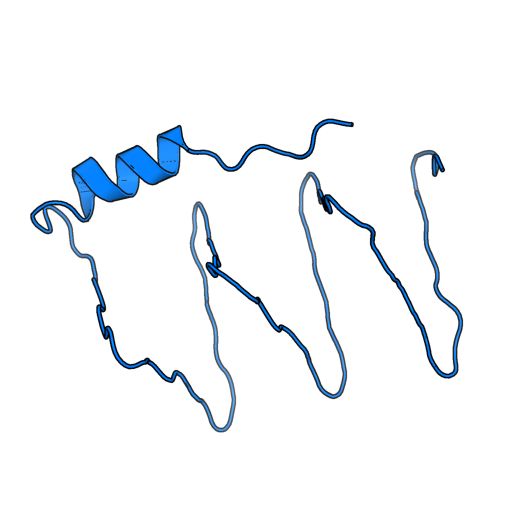 O . ASP A 1 91 ? 15.125 -4.556 -11.546 1.00 97.31 91 ASP A O 1
ATOM 681 N N . ILE A 1 92 ? 15.952 -2.464 -11.588 1.00 97.50 92 ILE A N 1
ATOM 682 C CA . ILE A 1 92 ? 14.676 -1.776 -11.401 1.00 97.50 92 ILE A CA 1
ATOM 683 C C . ILE A 1 92 ? 14.265 -1.240 -12.768 1.00 97.50 92 ILE A C 1
ATOM 685 O O . ILE A 1 92 ? 14.925 -0.354 -13.308 1.00 97.50 92 ILE A O 1
ATOM 689 N N . ASP A 1 93 ? 13.162 -1.755 -13.298 1.00 97.19 93 ASP A N 1
ATOM 690 C CA . ASP A 1 93 ? 12.592 -1.295 -14.559 1.00 97.19 93 ASP A CA 1
ATOM 691 C C . ASP A 1 93 ? 11.436 -0.315 -14.300 1.00 97.19 93 ASP A C 1
ATOM 693 O O . ASP A 1 93 ? 10.469 -0.633 -13.602 1.00 97.19 93 ASP A O 1
ATOM 697 N N . ILE A 1 94 ? 11.551 0.900 -14.838 1.00 95.94 94 ILE A N 1
ATOM 698 C CA . ILE A 1 94 ? 10.543 1.960 -14.733 1.00 95.94 94 ILE A CA 1
ATOM 699 C C . ILE A 1 94 ? 10.225 2.420 -16.147 1.00 95.94 94 ILE A C 1
ATOM 701 O O . ILE A 1 94 ? 11.104 2.894 -16.862 1.00 95.94 94 ILE A O 1
ATOM 705 N N . GLN A 1 95 ? 8.952 2.329 -16.532 1.00 96.12 95 GLN A N 1
ATOM 706 C CA . GLN A 1 95 ? 8.513 2.655 -17.885 1.00 96.12 95 GLN A CA 1
ATOM 707 C C . GLN A 1 95 ? 7.265 3.535 -17.888 1.00 96.12 95 GLN A C 1
ATOM 709 O O . GLN A 1 95 ? 6.328 3.329 -17.117 1.00 96.12 95 GLN A O 1
ATOM 714 N N . ALA A 1 96 ? 7.220 4.463 -18.844 1.00 96.88 96 ALA A N 1
ATOM 715 C CA . ALA A 1 96 ? 6.003 5.141 -19.269 1.00 96.88 96 ALA A CA 1
ATOM 716 C C . ALA A 1 96 ? 5.662 4.684 -20.698 1.00 96.88 96 ALA A C 1
ATOM 718 O O . ALA A 1 96 ? 6.061 5.316 -21.668 1.00 96.88 96 ALA A O 1
ATOM 719 N N . GLN A 1 97 ? 4.928 3.574 -20.840 1.00 96.31 97 GLN A N 1
ATOM 720 C CA . GLN A 1 97 ? 4.704 2.919 -22.145 1.00 96.31 97 GLN A CA 1
ATOM 721 C C . GLN A 1 97 ? 4.012 3.803 -23.197 1.00 96.31 97 GLN A C 1
ATOM 723 O O . GLN A 1 97 ? 4.208 3.609 -24.392 1.00 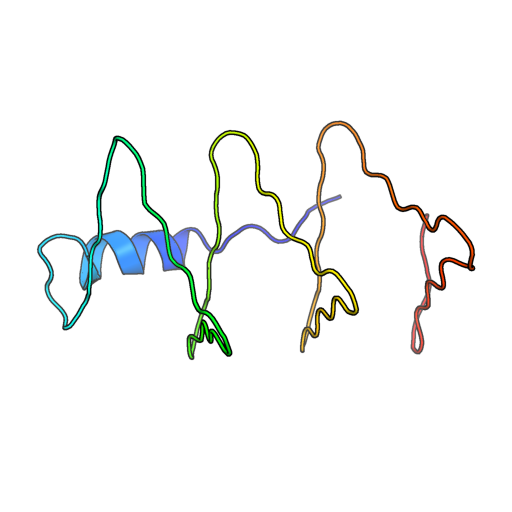96.31 97 GLN A O 1
ATOM 728 N N . GLY A 1 98 ? 3.196 4.766 -22.762 1.00 95.81 98 GLY A N 1
ATOM 729 C CA . GLY A 1 98 ? 2.516 5.729 -23.633 1.00 95.81 98 GLY A CA 1
ATOM 730 C C . GLY A 1 98 ? 2.875 7.184 -23.338 1.00 95.81 98 GLY A C 1
ATOM 731 O O . GLY A 1 98 ? 2.110 8.074 -23.700 1.00 95.81 98 GLY A O 1
ATOM 732 N N . GLY A 1 99 ? 3.971 7.445 -22.619 1.00 95.00 99 GLY A N 1
ATOM 733 C CA . GLY A 1 99 ? 4.283 8.786 -22.129 1.00 95.00 99 GLY A CA 1
ATOM 734 C C . GLY A 1 99 ? 5.748 8.975 -21.759 1.00 95.00 99 GLY A C 1
ATOM 735 O O . GLY A 1 99 ? 6.626 8.299 -22.280 1.00 95.00 99 GLY A O 1
ATOM 736 N N . ASN A 1 100 ? 6.002 9.914 -20.848 1.00 95.06 100 ASN A N 1
ATOM 737 C CA . ASN A 1 100 ? 7.348 10.283 -20.419 1.00 95.06 100 ASN A CA 1
ATOM 738 C C . ASN A 1 100 ? 7.553 9.976 -18.937 1.00 95.06 100 ASN A C 1
ATOM 740 O O . ASN A 1 100 ? 6.619 10.063 -18.138 1.00 95.06 100 ASN A O 1
ATOM 744 N N . ILE A 1 101 ? 8.799 9.686 -18.574 1.00 95.94 101 ILE A N 1
ATOM 745 C CA . ILE A 1 101 ? 9.257 9.694 -17.185 1.00 95.94 101 ILE A CA 1
ATOM 746 C C . ILE A 1 101 ? 9.860 11.073 -16.926 1.00 95.94 101 ILE A C 1
ATOM 748 O O . ILE A 1 101 ? 10.756 11.502 -17.650 1.00 95.94 101 ILE A O 1
ATOM 752 N N . THR A 1 102 ? 9.368 11.759 -15.898 1.00 90.31 102 THR A N 1
ATOM 753 C CA . THR A 1 102 ? 9.907 13.047 -15.449 1.00 90.31 102 THR A CA 1
ATOM 754 C C . THR A 1 102 ? 10.556 12.849 -14.087 1.00 90.31 102 THR A C 1
ATOM 756 O O . THR A 1 102 ? 9.923 12.283 -13.194 1.00 90.31 102 THR A O 1
ATOM 759 N N . THR A 1 103 ? 11.796 13.311 -13.934 1.00 82.62 103 THR A N 1
ATOM 760 C CA . THR A 1 103 ? 12.607 13.186 -12.712 1.00 82.62 103 THR A CA 1
ATOM 761 C C . THR A 1 103 ? 13.032 14.542 -12.189 1.00 82.62 103 THR A C 1
ATOM 763 O O . THR A 1 103 ? 13.419 15.374 -13.041 1.00 82.62 103 THR A O 1
#

pLDDT: mean 89.37, std 10.38, range [50.34, 97.69]

Radius of gyration: 18.09 Å; chains: 1; bounding box: 48×39×46 Å

Sequence (103 aa):
AQALAADVGRQQKLLKQKIEQLHEEVILGSAPKGMALVSGEDMQLSASDNLTLTAGKQLDVGAQKDFTLAVGKQLSLYSREGAKLFSSHNDIDIQAQGGNITT